Protein AF-A0A969F652-F1 (afdb_monomer_lite)

Structure (mmCIF, N/CA/C/O backbone):
data_AF-A0A969F652-F1
#
_entry.id   AF-A0A969F652-F1
#
loop_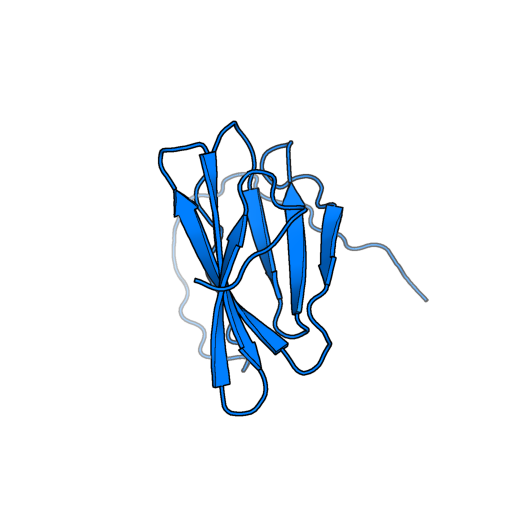
_atom_site.group_PDB
_atom_site.id
_atom_site.type_symbol
_atom_site.label_atom_id
_atom_site.label_alt_id
_atom_site.label_comp_id
_atom_site.label_asym_id
_atom_site.label_entity_id
_atom_site.label_seq_id
_atom_site.pdbx_PDB_ins_code
_atom_site.Cartn_x
_atom_site.Cartn_y
_atom_site.Cartn_z
_atom_site.occupancy
_atom_site.B_iso_or_equiv
_atom_site.auth_seq_id
_atom_site.auth_comp_id
_atom_site.auth_asym_id
_atom_site.auth_atom_id
_atom_site.pdbx_PDB_model_num
ATOM 1 N N . MET A 1 1 ? 13.190 -10.186 25.004 1.00 35.47 1 MET A N 1
ATOM 2 C CA . MET A 1 1 ? 12.644 -9.787 23.684 1.00 35.47 1 MET A CA 1
ATOM 3 C C . MET A 1 1 ? 11.310 -9.069 23.860 1.00 35.47 1 MET A C 1
ATOM 5 O O . MET A 1 1 ? 10.317 -9.719 24.176 1.00 35.47 1 MET A O 1
ATOM 9 N N . ASN A 1 2 ? 11.292 -7.740 23.708 1.00 35.19 2 ASN A N 1
ATOM 10 C CA . ASN A 1 2 ? 10.133 -6.891 24.003 1.00 35.19 2 ASN A CA 1
ATOM 11 C C . ASN A 1 2 ? 9.401 -6.453 22.729 1.00 35.19 2 ASN A C 1
ATOM 13 O O . ASN A 1 2 ? 9.969 -5.827 21.844 1.00 35.19 2 ASN A O 1
ATOM 17 N N . ARG A 1 3 ? 8.112 -6.784 22.688 1.00 43.75 3 ARG A N 1
ATOM 18 C CA . ARG A 1 3 ? 7.146 -6.604 21.594 1.00 43.75 3 ARG A CA 1
ATOM 19 C C . ARG A 1 3 ? 6.055 -5.631 22.046 1.00 43.75 3 ARG A C 1
ATOM 21 O O . ARG A 1 3 ? 4.885 -5.987 22.117 1.00 43.75 3 ARG A O 1
ATOM 28 N N . ARG A 1 4 ? 6.468 -4.441 22.498 1.00 38.62 4 ARG A N 1
ATOM 29 C CA . ARG A 1 4 ? 5.582 -3.459 23.145 1.00 38.62 4 ARG A CA 1
ATOM 30 C C . ARG A 1 4 ? 6.059 -2.018 22.969 1.00 38.62 4 ARG A C 1
ATOM 32 O O . ARG A 1 4 ? 6.415 -1.418 23.965 1.00 38.62 4 ARG A O 1
ATOM 39 N N . GLN A 1 5 ? 6.048 -1.471 21.752 1.00 38.69 5 GLN A N 1
ATOM 40 C CA . GLN A 1 5 ? 5.914 -0.020 21.507 1.00 38.69 5 GLN A CA 1
ATOM 41 C C . GLN A 1 5 ? 5.255 0.194 20.132 1.00 38.69 5 GLN A C 1
ATOM 43 O O . GLN A 1 5 ? 5.862 0.685 19.189 1.00 38.69 5 GLN A O 1
ATOM 48 N N . PHE A 1 6 ? 4.007 -0.264 20.004 1.00 36.03 6 PHE A N 1
ATOM 49 C CA . PHE A 1 6 ? 3.141 0.059 18.872 1.00 36.03 6 PHE A CA 1
ATOM 50 C C . PHE A 1 6 ? 2.456 1.398 19.193 1.00 36.03 6 PHE A C 1
ATOM 52 O O . PHE A 1 6 ? 1.571 1.446 20.038 1.00 36.03 6 PHE A O 1
ATOM 59 N N . LEU A 1 7 ? 2.966 2.476 18.594 1.00 34.38 7 LEU A N 1
ATOM 60 C CA . LEU A 1 7 ? 2.286 3.739 18.269 1.00 34.38 7 LEU A CA 1
ATOM 61 C C . LEU A 1 7 ? 1.178 4.211 19.239 1.00 34.38 7 LEU A C 1
ATOM 63 O O . LEU A 1 7 ? -0.010 4.140 18.931 1.00 34.38 7 LEU A O 1
ATOM 67 N N . THR A 1 8 ? 1.579 4.808 20.363 1.00 34.78 8 THR A N 1
ATOM 68 C CA . THR A 1 8 ? 0.752 5.800 21.068 1.00 34.78 8 THR A CA 1
ATOM 69 C C . THR A 1 8 ? 1.271 7.188 20.713 1.00 34.78 8 THR A C 1
ATOM 71 O O . THR A 1 8 ? 2.454 7.445 20.917 1.00 34.78 8 THR A O 1
ATOM 74 N N . ALA A 1 9 ? 0.373 8.052 20.233 1.00 27.03 9 ALA A N 1
ATOM 75 C CA . ALA A 1 9 ? 0.329 9.512 20.405 1.00 27.03 9 ALA A CA 1
ATOM 76 C C . ALA A 1 9 ? 0.006 10.245 19.096 1.00 27.03 9 ALA A C 1
ATOM 78 O O . ALA A 1 9 ? 0.857 10.455 18.238 1.00 27.03 9 ALA A O 1
ATOM 79 N N . ALA A 1 10 ? -1.226 10.736 19.016 1.00 32.97 10 ALA A N 1
ATOM 80 C CA . ALA A 1 10 ? -1.505 12.020 18.391 1.00 32.97 10 ALA A CA 1
ATOM 81 C C . ALA A 1 10 ? -2.535 12.754 19.262 1.00 32.97 10 ALA A C 1
ATOM 83 O O . ALA A 1 10 ? -3.678 12.966 18.872 1.00 32.97 10 ALA A O 1
ATOM 84 N N . THR A 1 11 ? -2.138 13.095 20.489 1.00 33.31 11 THR A N 1
ATOM 85 C CA . THR A 1 11 ? -2.714 14.248 21.187 1.00 33.31 11 THR A CA 1
ATOM 86 C C . THR A 1 11 ? -1.998 15.491 20.681 1.00 33.31 11 THR A C 1
ATOM 88 O O . THR A 1 11 ? -0.768 15.542 20.667 1.00 33.31 11 THR A O 1
ATOM 91 N N . ALA A 1 12 ? -2.786 16.459 20.224 1.00 41.62 12 ALA A N 1
ATOM 92 C CA . ALA A 1 12 ? -2.342 17.750 19.726 1.00 41.62 12 ALA A CA 1
ATOM 93 C C . ALA A 1 12 ? -1.371 18.444 20.693 1.00 41.62 12 ALA A C 1
ATOM 95 O O . ALA A 1 12 ? -1.667 18.544 21.882 1.00 41.62 12 ALA A O 1
ATOM 96 N N . VAL A 1 13 ? -0.262 18.980 20.175 1.00 36.16 13 VAL A N 1
ATOM 97 C CA . VAL A 1 13 ? 0.500 20.041 20.847 1.00 36.16 13 VAL A CA 1
ATOM 98 C C . VAL A 1 13 ? 0.945 21.071 19.810 1.00 36.16 13 VAL A C 1
ATOM 100 O O . VAL A 1 13 ? 1.422 20.749 18.724 1.00 36.16 13 VAL A O 1
ATOM 103 N N . THR A 1 14 ? 0.698 22.316 20.185 1.00 38.34 14 THR A N 1
ATOM 104 C CA . THR A 1 14 ? 0.936 23.601 19.534 1.00 38.34 14 THR A CA 1
ATOM 105 C C . THR A 1 14 ? 2.394 23.806 19.097 1.00 38.34 14 THR A C 1
ATOM 107 O O . THR A 1 14 ? 3.323 23.279 19.701 1.00 38.34 14 THR A O 1
ATOM 110 N N . ALA A 1 15 ? 2.588 24.599 18.042 1.00 40.09 15 ALA A N 1
ATOM 111 C CA . ALA A 1 15 ? 3.888 24.951 17.470 1.00 40.09 15 ALA A CA 1
ATOM 112 C C . ALA A 1 15 ? 4.846 25.645 18.466 1.00 40.09 15 ALA A C 1
ATOM 114 O O . ALA A 1 15 ? 4.388 26.435 19.285 1.00 40.09 15 ALA A O 1
ATOM 115 N N . VAL A 1 16 ? 6.162 25.404 18.327 1.00 37.66 16 VAL A N 1
ATOM 116 C CA . VAL A 1 16 ? 7.260 26.395 18.155 1.00 37.66 16 VAL A CA 1
ATOM 117 C C . VAL A 1 16 ? 8.632 25.697 18.287 1.00 37.66 16 VAL A C 1
ATOM 119 O O . VAL A 1 16 ? 8.907 25.045 19.284 1.00 37.66 16 VAL A O 1
ATOM 122 N N . GLY A 1 17 ? 9.493 25.901 17.278 1.00 35.34 17 GLY A N 1
ATOM 123 C CA . GLY A 1 17 ? 10.961 25.982 17.380 1.00 35.34 17 GLY A CA 1
ATOM 124 C C . GLY A 1 17 ? 11.771 24.745 17.797 1.00 35.34 17 GLY A C 1
ATOM 125 O O . GLY A 1 17 ? 11.820 24.407 18.968 1.00 35.34 17 GLY A O 1
ATOM 126 N N . MET A 1 18 ? 12.540 24.176 16.857 1.00 35.81 18 MET A N 1
ATOM 127 C CA . MET A 1 18 ? 14.000 23.963 16.974 1.00 35.81 18 MET A CA 1
ATOM 128 C C . MET A 1 18 ? 14.529 23.220 15.739 1.00 35.81 18 MET A C 1
ATOM 130 O O . MET A 1 18 ? 14.123 22.101 15.433 1.00 35.81 18 MET A O 1
ATOM 134 N N . MET A 1 19 ? 15.474 23.845 15.039 1.00 42.94 19 MET A N 1
ATOM 135 C CA . MET A 1 19 ? 16.246 23.214 13.974 1.00 42.94 19 MET A CA 1
ATOM 136 C C . MET A 1 19 ? 17.243 22.223 14.590 1.00 42.94 19 MET A C 1
ATOM 138 O O . MET A 1 19 ? 18.087 22.610 15.395 1.00 42.94 19 MET A O 1
ATOM 142 N N . ARG A 1 20 ? 17.163 20.946 14.202 1.00 32.19 20 ARG A N 1
ATOM 143 C CA . ARG A 1 20 ? 18.208 19.939 14.432 1.00 32.19 20 ARG A CA 1
ATOM 144 C C . ARG A 1 20 ? 18.487 19.199 13.126 1.00 32.19 20 ARG A C 1
ATOM 146 O O . ARG A 1 20 ? 17.621 18.513 12.595 1.00 32.19 20 ARG A O 1
ATOM 153 N N . LEU A 1 21 ? 19.708 19.370 12.620 1.00 45.97 21 LEU A N 1
ATOM 154 C CA . LEU A 1 21 ? 20.281 18.597 11.522 1.00 45.97 21 LEU A CA 1
ATOM 155 C C . LEU A 1 21 ? 20.612 17.189 12.025 1.00 45.97 21 LEU A C 1
ATOM 157 O O . LEU A 1 21 ? 21.600 16.986 12.723 1.00 45.97 21 LEU A O 1
ATOM 161 N N . ALA A 1 22 ? 19.777 16.225 11.662 1.00 36.00 22 ALA A N 1
ATOM 162 C CA . ALA A 1 22 ? 20.143 14.821 11.562 1.00 36.00 22 ALA A CA 1
ATOM 163 C C . ALA A 1 22 ? 19.177 14.207 10.552 1.00 36.00 22 ALA A C 1
ATOM 165 O O . ALA A 1 22 ? 17.990 14.069 10.829 1.00 36.00 22 ALA A O 1
ATOM 166 N N . THR A 1 23 ? 19.657 13.906 9.353 1.00 42.97 23 THR A N 1
ATOM 167 C CA . THR A 1 23 ? 18.936 13.091 8.379 1.00 42.97 23 THR A CA 1
ATOM 168 C C . THR A 1 23 ? 19.211 11.625 8.705 1.00 42.97 23 THR A C 1
ATOM 170 O O . THR A 1 23 ? 20.247 11.101 8.291 1.00 42.97 23 THR A O 1
ATOM 173 N N . PRO A 1 24 ? 18.329 10.899 9.418 1.00 40.56 24 PRO A N 1
ATOM 174 C CA . PRO A 1 24 ? 18.300 9.469 9.219 1.00 40.56 24 PRO A CA 1
ATOM 175 C C . PRO A 1 24 ? 17.797 9.241 7.792 1.00 40.56 24 PRO A C 1
ATOM 177 O O . PRO A 1 24 ? 16.758 9.751 7.376 1.00 40.56 24 PRO A O 1
ATOM 180 N N . HIS A 1 25 ? 18.595 8.491 7.051 1.00 38.72 25 HIS A N 1
ATOM 181 C CA . HIS A 1 25 ? 18.368 7.858 5.758 1.00 38.72 25 HIS A CA 1
ATOM 182 C C . HIS A 1 25 ? 17.156 6.904 5.797 1.00 38.72 25 HIS A C 1
ATOM 184 O O . HIS A 1 25 ? 17.238 5.731 5.470 1.00 38.72 25 HIS A O 1
ATOM 190 N N . LEU A 1 26 ? 16.002 7.394 6.221 1.00 36.94 26 LEU A N 1
ATOM 191 C CA . LEU A 1 26 ? 14.726 6.737 6.046 1.00 36.94 26 LEU A CA 1
ATOM 192 C C . LEU A 1 26 ? 13.923 7.706 5.207 1.00 36.94 26 LEU A C 1
ATOM 194 O O . LEU A 1 26 ? 13.338 8.661 5.718 1.00 36.94 26 LEU A O 1
ATOM 198 N N . VAL A 1 27 ? 13.912 7.468 3.898 1.00 39.84 27 VAL A N 1
ATOM 199 C CA . VAL A 1 27 ? 12.814 7.946 3.066 1.00 39.84 27 VAL A CA 1
ATOM 200 C C . VAL A 1 27 ? 11.582 7.231 3.605 1.00 39.84 27 VAL A C 1
ATOM 202 O O . VAL A 1 27 ? 11.211 6.148 3.163 1.00 39.84 27 VAL A O 1
ATOM 205 N N . ALA A 1 28 ? 10.990 7.815 4.646 1.00 44.03 28 ALA A N 1
ATOM 206 C CA . ALA A 1 28 ? 9.618 7.574 5.000 1.00 44.03 28 ALA A CA 1
ATOM 207 C C . ALA A 1 28 ? 8.856 7.750 3.692 1.00 44.03 28 ALA A C 1
ATOM 209 O O . ALA A 1 28 ? 8.891 8.836 3.105 1.00 44.03 28 ALA A O 1
ATOM 210 N N . ALA A 1 29 ? 8.229 6.682 3.203 1.00 44.88 29 ALA A N 1
ATOM 211 C CA . ALA A 1 29 ? 7.198 6.796 2.190 1.00 44.88 29 ALA A CA 1
ATOM 212 C C . ALA A 1 29 ? 6.085 7.643 2.823 1.00 44.88 29 ALA A C 1
ATOM 214 O O . ALA A 1 29 ? 5.175 7.154 3.489 1.00 44.88 29 ALA A O 1
ATOM 215 N N . LYS A 1 30 ? 6.266 8.961 2.744 1.00 40.97 30 LYS A N 1
ATOM 216 C CA . LYS A 1 30 ? 5.399 9.984 3.296 1.00 40.97 30 LYS A CA 1
ATOM 217 C C . LYS A 1 30 ? 4.208 10.051 2.360 1.00 40.97 30 LYS A C 1
ATOM 219 O O . LYS A 1 30 ? 4.184 10.831 1.418 1.00 40.97 30 LYS A O 1
ATOM 224 N N . GLY A 1 31 ? 3.252 9.171 2.606 1.00 45.00 31 GLY A N 1
ATOM 225 C CA . GLY A 1 31 ? 2.019 9.091 1.847 1.00 45.00 31 GLY A CA 1
ATOM 226 C C . GLY A 1 31 ? 0.992 8.291 2.623 1.00 45.00 31 GLY A C 1
ATOM 227 O O . GLY A 1 31 ? 0.785 7.118 2.347 1.00 45.00 31 GLY A O 1
ATOM 228 N N . ILE A 1 32 ? 0.349 8.919 3.609 1.00 52.38 32 ILE A N 1
ATOM 229 C CA . ILE A 1 32 ? -0.975 8.457 4.032 1.00 52.38 32 ILE A CA 1
ATOM 230 C C . ILE A 1 32 ? -1.892 8.725 2.833 1.00 52.38 32 ILE A C 1
ATOM 232 O O . ILE A 1 32 ? -2.040 9.875 2.419 1.00 52.38 32 ILE A O 1
ATOM 236 N N . THR A 1 33 ? -2.434 7.672 2.226 1.00 58.16 33 THR A N 1
ATOM 237 C CA . THR A 1 33 ? -3.353 7.804 1.086 1.00 58.16 33 THR A CA 1
ATOM 238 C C . THR A 1 33 ? -4.736 8.341 1.492 1.00 58.16 33 THR A C 1
ATOM 240 O O . THR A 1 33 ? -5.098 8.243 2.664 1.00 58.16 33 THR A O 1
ATOM 243 N N . PRO A 1 34 ? -5.525 8.897 0.546 1.00 51.75 34 PRO A N 1
ATOM 244 C CA . PRO A 1 34 ? -6.856 9.443 0.796 1.00 51.75 34 PRO A CA 1
ATOM 245 C C . PRO A 1 34 ? -7.810 8.440 1.446 1.00 51.75 34 PRO A C 1
ATOM 247 O O . PRO A 1 34 ? -7.773 7.244 1.159 1.00 51.75 34 PRO A O 1
ATOM 250 N N . VAL A 1 35 ? -8.715 8.966 2.272 1.00 53.06 35 VAL A N 1
ATOM 251 C CA . VAL A 1 35 ? -9.842 8.228 2.847 1.00 53.06 35 VAL A CA 1
ATOM 252 C C . VAL A 1 35 ? -10.874 7.974 1.750 1.00 53.06 35 VAL A C 1
ATOM 254 O O . VAL A 1 35 ? -11.485 8.922 1.261 1.00 53.06 35 VAL A O 1
ATOM 257 N N . ILE A 1 36 ? -11.137 6.714 1.400 1.00 55.62 36 ILE A N 1
ATOM 258 C CA . ILE A 1 36 ? -12.310 6.348 0.588 1.00 55.62 36 ILE A CA 1
ATOM 259 C C . ILE A 1 36 ? -13.158 5.346 1.359 1.00 55.62 36 ILE A C 1
ATOM 261 O O . ILE A 1 36 ? -12.655 4.342 1.855 1.00 55.62 36 ILE A O 1
ATOM 265 N N . ARG A 1 37 ? -14.458 5.643 1.498 1.00 66.31 37 ARG A N 1
ATOM 266 C CA . ARG A 1 37 ? -15.408 4.873 2.329 1.00 66.31 37 ARG A CA 1
ATOM 267 C C . ARG A 1 37 ? -14.928 4.663 3.779 1.00 66.31 37 ARG A C 1
ATOM 269 O O . ARG A 1 37 ? -15.229 3.642 4.385 1.00 66.31 37 ARG A O 1
ATOM 276 N N . GLY A 1 38 ? -14.156 5.605 4.326 1.00 74.88 38 GLY A N 1
ATOM 277 C CA . GLY A 1 38 ? -13.597 5.501 5.681 1.00 74.88 38 GLY A CA 1
ATOM 278 C C . GLY A 1 38 ? -12.350 4.617 5.798 1.00 74.88 38 GLY A C 1
ATOM 279 O O . GLY A 1 38 ? -11.864 4.416 6.907 1.00 74.88 38 GLY A O 1
ATOM 280 N N . LYS A 1 39 ? -11.818 4.109 4.680 1.00 84.31 39 LYS A N 1
ATOM 281 C CA . LYS A 1 39 ? -10.640 3.243 4.663 1.00 84.31 39 LYS A CA 1
ATOM 282 C C . LYS A 1 39 ? -9.375 4.001 4.290 1.00 84.31 39 LYS A C 1
ATOM 284 O O . LYS A 1 39 ? -9.406 4.868 3.417 1.00 84.31 39 LYS A O 1
ATOM 289 N N . LEU A 1 40 ? -8.270 3.629 4.925 1.00 85.62 40 LEU A N 1
ATOM 290 C CA . LEU A 1 40 ? -6.918 4.063 4.595 1.00 85.62 40 LEU A CA 1
ATOM 291 C C . LEU A 1 40 ? -6.115 2.881 4.066 1.00 85.62 40 LEU A C 1
ATOM 293 O O . LEU A 1 40 ? -6.275 1.756 4.532 1.00 85.62 40 LEU A O 1
ATOM 297 N N . TYR A 1 41 ? -5.200 3.167 3.149 1.00 87.44 41 TYR A N 1
ATOM 298 C CA . TYR A 1 41 ? -4.246 2.193 2.634 1.00 87.44 41 TYR A CA 1
ATOM 299 C C . TYR A 1 41 ? -2.823 2.671 2.895 1.00 87.44 41 TYR A C 1
ATOM 301 O O . TYR A 1 41 ? -2.566 3.877 2.883 1.00 87.44 41 TYR A O 1
ATOM 309 N N . GLN A 1 42 ? -1.905 1.737 3.125 1.00 88.06 42 GLN A N 1
ATOM 310 C CA . GLN A 1 42 ? -0.485 2.033 3.265 1.00 88.06 42 GLN A CA 1
ATOM 311 C C . GLN A 1 42 ? 0.348 0.916 2.647 1.00 88.06 42 GLN A C 1
ATOM 313 O O . GLN A 1 42 ? 0.212 -0.253 3.007 1.00 88.06 42 GLN A O 1
ATOM 318 N N . GLY A 1 43 ? 1.210 1.293 1.707 1.00 90.62 43 GLY A N 1
ATOM 319 C CA . GLY A 1 43 ? 2.158 0.388 1.077 1.00 90.62 43 GLY A CA 1
ATOM 320 C C . GLY A 1 43 ? 3.539 0.439 1.723 1.00 90.62 43 GLY A C 1
ATOM 321 O O . GLY A 1 43 ? 3.923 1.447 2.317 1.00 90.62 43 GLY A O 1
ATOM 322 N N . THR A 1 44 ? 4.293 -0.649 1.599 1.00 89.56 44 THR A N 1
ATOM 323 C CA . THR A 1 44 ? 5.658 -0.760 2.125 1.00 89.56 44 THR A CA 1
ATOM 324 C C . THR A 1 44 ? 6.689 -1.030 1.027 1.00 89.56 44 THR A C 1
ATOM 326 O O . THR A 1 44 ? 6.362 -1.424 -0.094 1.00 89.56 44 THR A O 1
ATOM 329 N N . GLN A 1 45 ? 7.969 -0.862 1.373 1.00 89.06 45 GLN A N 1
ATOM 330 C CA . GLN A 1 45 ? 9.101 -1.146 0.480 1.00 89.06 45 GLN A CA 1
ATOM 331 C C . GLN A 1 45 ? 9.322 -2.638 0.203 1.00 89.06 45 GLN A C 1
ATOM 333 O O . GLN A 1 45 ? 9.974 -2.972 -0.774 1.00 89.06 45 GLN A O 1
ATOM 338 N N . ASN A 1 46 ? 8.780 -3.522 1.041 1.00 89.00 46 ASN A N 1
ATOM 339 C CA . ASN A 1 46 ? 8.817 -4.975 0.863 1.00 89.00 46 ASN A CA 1
ATOM 340 C C . ASN A 1 46 ? 7.499 -5.527 0.289 1.00 89.00 46 ASN A C 1
ATOM 342 O O . ASN A 1 46 ? 7.160 -6.684 0.527 1.00 89.00 46 ASN A O 1
ATOM 346 N N . GLY A 1 47 ? 6.720 -4.682 -0.390 1.00 90.12 47 GLY A N 1
ATOM 347 C CA . GLY A 1 47 ? 5.602 -5.123 -1.223 1.00 90.12 47 GLY A CA 1
ATOM 348 C C . GLY A 1 47 ? 4.365 -5.524 -0.436 1.00 90.12 47 GLY A C 1
ATOM 349 O O . GLY A 1 47 ? 3.533 -6.276 -0.939 1.00 90.12 47 GLY A O 1
ATOM 350 N N . VAL A 1 48 ? 4.230 -5.066 0.808 1.00 92.06 48 VAL A N 1
ATOM 351 C CA . VAL A 1 48 ? 3.064 -5.344 1.645 1.00 92.06 48 VAL A CA 1
ATOM 352 C C . VAL A 1 48 ? 2.099 -4.170 1.572 1.00 92.06 48 VAL A C 1
ATOM 354 O O . VAL A 1 48 ? 2.490 -3.021 1.775 1.00 92.06 48 VAL A O 1
ATOM 357 N N . LEU A 1 49 ? 0.826 -4.466 1.317 1.00 91.38 49 LEU A N 1
ATOM 358 C CA . LEU A 1 49 ? -0.250 -3.486 1.412 1.00 91.38 49 LEU A CA 1
ATOM 359 C C . LEU A 1 49 ? -1.058 -3.726 2.685 1.00 91.38 49 LEU A C 1
ATOM 361 O O . LEU A 1 49 ? -1.544 -4.837 2.930 1.00 91.38 49 LEU A O 1
ATOM 365 N N . TYR A 1 50 ? -1.226 -2.662 3.460 1.00 90.75 50 TYR A N 1
ATOM 366 C CA . TYR A 1 50 ? -2.065 -2.626 4.646 1.00 90.75 50 TYR A CA 1
ATOM 367 C C . TYR A 1 50 ? -3.318 -1.783 4.407 1.00 90.75 50 TYR A C 1
ATOM 369 O O . TYR A 1 50 ? -3.267 -0.767 3.715 1.00 90.75 50 TYR A O 1
ATOM 377 N N . GLU A 1 51 ? -4.424 -2.195 5.021 1.00 88.50 51 GLU A N 1
ATOM 378 C CA . GLU A 1 51 ? -5.684 -1.456 5.101 1.00 88.50 51 GLU A CA 1
ATOM 379 C C . GLU A 1 51 ? -5.989 -1.118 6.563 1.00 88.50 51 GLU A C 1
ATOM 381 O O . GLU A 1 51 ? -5.769 -1.933 7.461 1.00 88.50 51 GLU A O 1
ATOM 386 N N . SER A 1 52 ? -6.540 0.067 6.793 1.00 87.50 52 SER A N 1
ATOM 387 C CA . SER A 1 52 ? -7.181 0.438 8.047 1.00 87.50 52 SER A CA 1
ATOM 388 C C . SER A 1 52 ? -8.616 0.880 7.787 1.00 87.50 52 SER A C 1
ATOM 390 O O . SER A 1 52 ? -8.873 1.648 6.863 1.00 87.50 52 SER A O 1
ATOM 392 N N . VAL A 1 53 ? -9.545 0.419 8.623 1.00 88.88 53 VAL A N 1
ATOM 393 C CA . VAL A 1 53 ? -10.977 0.774 8.569 1.00 88.88 53 VAL A CA 1
ATOM 394 C C . VAL A 1 53 ? -11.406 1.684 9.725 1.00 88.88 53 VAL A C 1
ATOM 396 O O . VAL A 1 53 ? -12.573 2.047 9.831 1.00 88.88 53 VAL A O 1
ATOM 399 N N . ASP A 1 54 ? -10.474 2.040 10.610 1.00 85.31 54 ASP A N 1
ATOM 400 C CA . ASP A 1 54 ? -10.726 2.778 11.852 1.00 85.31 54 ASP A CA 1
ATOM 401 C C . ASP A 1 54 ? -9.926 4.090 11.937 1.00 85.31 54 ASP A C 1
ATOM 403 O O . ASP A 1 54 ? -9.661 4.613 13.025 1.00 85.31 54 ASP A O 1
ATOM 407 N N . GLY A 1 55 ? -9.553 4.635 10.774 1.00 83.56 55 GLY A N 1
ATOM 408 C CA . GLY A 1 55 ? -8.803 5.885 10.664 1.00 83.56 55 GLY A CA 1
ATOM 409 C C . GLY A 1 55 ? -7.320 5.754 11.018 1.00 83.56 55 GLY A C 1
ATOM 410 O O . GLY A 1 55 ? -6.704 6.734 11.424 1.00 83.56 55 GLY A O 1
ATOM 411 N N . GLY A 1 56 ? -6.742 4.561 10.875 1.00 85.81 56 GLY A N 1
ATOM 412 C CA . GLY A 1 56 ? -5.317 4.300 11.080 1.00 85.81 56 GLY A CA 1
ATOM 413 C C . GLY A 1 56 ? -4.957 3.835 12.489 1.00 85.81 56 GLY A C 1
ATOM 414 O O . GLY A 1 56 ? -3.768 3.774 12.806 1.00 85.81 56 GLY A O 1
ATOM 415 N N . LYS A 1 57 ? -5.944 3.508 13.336 1.00 85.00 57 LYS A N 1
ATOM 416 C CA . LYS A 1 57 ? -5.699 2.996 14.696 1.00 85.00 57 LYS A CA 1
ATOM 417 C C . LYS A 1 57 ? -5.232 1.545 14.653 1.00 85.00 57 LYS A C 1
ATOM 419 O O . LYS A 1 57 ? -4.321 1.171 15.387 1.00 85.00 57 LYS A O 1
ATOM 424 N N . THR A 1 58 ? -5.824 0.743 13.774 1.00 85.31 58 THR A N 1
ATOM 425 C CA . THR A 1 58 ? -5.399 -0.627 13.486 1.00 85.31 58 THR A CA 1
ATOM 426 C C . THR A 1 58 ? -5.188 -0.821 11.992 1.00 85.31 58 THR A C 1
ATOM 428 O O . THR A 1 58 ? -5.837 -0.182 11.163 1.00 85.31 58 THR A O 1
ATOM 431 N N . TRP A 1 59 ? -4.247 -1.701 11.651 1.00 90.44 59 TRP A N 1
ATOM 432 C CA . TRP A 1 59 ? -3.845 -1.988 10.278 1.00 90.44 59 TRP A CA 1
ATOM 433 C C . TRP A 1 59 ? -3.830 -3.493 10.047 1.00 90.44 59 TRP A C 1
ATOM 435 O O . TRP A 1 59 ? -3.262 -4.247 10.839 1.00 90.44 59 TRP A O 1
ATOM 445 N N . GLN A 1 60 ? -4.433 -3.928 8.947 1.00 89.19 60 GLN A N 1
ATOM 446 C CA . GLN A 1 60 ? -4.485 -5.324 8.532 1.00 89.19 60 GLN A CA 1
ATOM 447 C C . GLN A 1 60 ? -3.758 -5.495 7.206 1.00 89.19 60 GLN A C 1
ATOM 449 O O . GLN A 1 60 ? -3.942 -4.708 6.281 1.00 89.19 60 GLN A O 1
ATOM 454 N N . LYS A 1 61 ? -2.926 -6.533 7.105 1.00 92.44 61 LYS A N 1
ATOM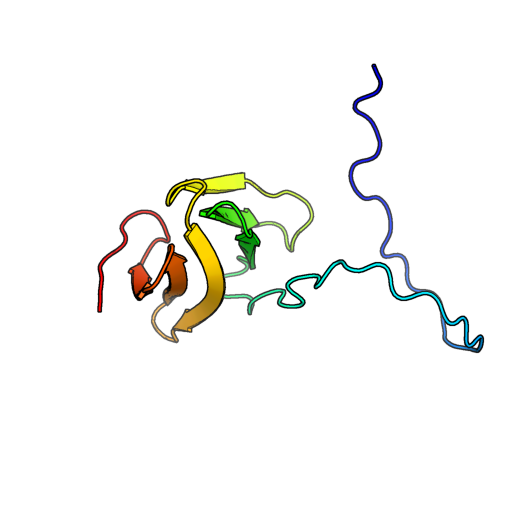 455 C CA . LYS A 1 61 ? -2.286 -6.909 5.842 1.00 92.44 61 LYS A CA 1
ATOM 456 C C . LYS A 1 61 ? -3.352 -7.475 4.905 1.00 92.44 61 LYS A C 1
ATOM 458 O O . LYS A 1 61 ? -3.995 -8.459 5.257 1.00 92.44 61 LYS A O 1
ATOM 463 N N . ILE A 1 62 ? -3.494 -6.886 3.721 1.00 90.94 62 ILE A N 1
ATOM 464 C CA . ILE A 1 62 ? -4.508 -7.294 2.735 1.00 90.94 62 ILE A CA 1
ATOM 465 C C . ILE A 1 62 ? -3.912 -7.824 1.430 1.00 90.94 62 ILE A C 1
ATOM 467 O O . ILE A 1 62 ? -4.568 -8.601 0.743 1.00 90.94 62 ILE A O 1
ATOM 471 N N . ALA A 1 63 ? -2.665 -7.467 1.105 1.00 90.75 63 ALA A N 1
ATOM 472 C CA . ALA A 1 63 ? -1.959 -8.010 -0.053 1.00 90.75 63 ALA A CA 1
ATOM 473 C C . ALA A 1 63 ? -0.444 -8.093 0.179 1.00 90.75 63 ALA A C 1
ATOM 475 O O . ALA A 1 63 ? 0.125 -7.399 1.030 1.00 90.75 63 ALA A O 1
ATOM 476 N N . TYR A 1 64 ? 0.205 -8.969 -0.587 1.00 93.00 64 TYR A N 1
ATOM 477 C CA . TYR A 1 64 ? 1.655 -9.109 -0.639 1.00 93.00 64 TYR A CA 1
ATOM 478 C C . TYR A 1 64 ? 2.095 -9.377 -2.074 1.00 93.00 64 TYR A C 1
ATOM 480 O O . TYR A 1 64 ? 1.678 -10.364 -2.671 1.00 93.00 64 TYR A O 1
ATOM 488 N N . PHE A 1 65 ? 2.941 -8.497 -2.595 1.00 88.94 65 PHE A N 1
ATOM 489 C CA . PHE A 1 65 ? 3.412 -8.513 -3.979 1.00 88.94 65 PHE A CA 1
ATOM 490 C C . PHE A 1 65 ? 4.854 -9.015 -4.116 1.00 88.94 65 PHE A C 1
ATOM 492 O O . PHE A 1 65 ? 5.404 -9.005 -5.211 1.00 88.94 65 PHE A O 1
ATOM 499 N N . GLY A 1 66 ? 5.459 -9.475 -3.018 1.00 89.38 66 GLY A N 1
ATOM 500 C CA . GLY A 1 66 ? 6.831 -9.969 -2.992 1.00 89.38 66 GLY A CA 1
ATOM 501 C C . GLY A 1 66 ? 7.819 -8.960 -2.414 1.00 89.38 66 GLY A C 1
ATOM 502 O O . GLY A 1 66 ? 7.657 -7.748 -2.514 1.00 89.38 66 GLY A O 1
ATOM 503 N N . GLU A 1 67 ? 8.874 -9.486 -1.805 1.00 87.56 67 GLU A N 1
ATOM 504 C CA . GLU A 1 67 ? 9.913 -8.720 -1.109 1.00 87.56 67 GLU A CA 1
ATOM 505 C C . GLU A 1 67 ? 10.861 -7.950 -2.043 1.00 87.56 67 GLU A C 1
ATOM 507 O O . GLU A 1 67 ? 11.526 -7.015 -1.605 1.00 87.56 67 GLU A O 1
ATOM 512 N N . HIS A 1 68 ? 10.853 -8.269 -3.340 1.00 89.75 68 HIS A N 1
ATOM 513 C CA . HIS A 1 68 ? 11.572 -7.528 -4.385 1.00 89.75 68 HIS A CA 1
ATOM 514 C C . HIS A 1 68 ? 10.768 -6.371 -4.995 1.00 89.75 68 HIS A C 1
ATOM 516 O O . HIS A 1 68 ? 11.234 -5.727 -5.938 1.00 89.75 68 HIS A O 1
ATOM 522 N N . CYS A 1 69 ? 9.564 -6.126 -4.483 1.00 89.44 69 CYS A N 1
ATOM 523 C CA . CYS A 1 69 ? 8.662 -5.093 -4.961 1.00 89.44 69 CYS A CA 1
ATOM 524 C C . CYS A 1 69 ? 8.408 -4.064 -3.864 1.00 89.44 69 CYS A C 1
ATOM 526 O O . CYS A 1 69 ? 8.137 -4.422 -2.726 1.00 89.44 69 CYS A O 1
ATOM 528 N N . ALA A 1 70 ? 8.416 -2.785 -4.216 1.00 90.25 70 ALA A N 1
ATOM 529 C CA . ALA A 1 70 ? 8.035 -1.685 -3.347 1.00 90.25 70 ALA A CA 1
ATOM 530 C C . ALA A 1 70 ? 6.723 -1.071 -3.831 1.00 90.25 70 ALA A C 1
ATOM 532 O O . ALA A 1 70 ? 6.570 -0.758 -5.011 1.00 90.25 70 ALA A O 1
ATOM 533 N N . ILE A 1 71 ? 5.785 -0.840 -2.915 1.00 90.62 71 ILE A N 1
ATOM 534 C CA . ILE A 1 71 ? 4.606 -0.027 -3.211 1.00 90.62 71 ILE A CA 1
ATOM 535 C C . ILE A 1 71 ? 5.029 1.435 -3.084 1.00 90.62 71 ILE A C 1
ATOM 537 O O . ILE A 1 71 ? 5.216 1.942 -1.979 1.00 90.62 71 ILE A O 1
ATOM 541 N N . VAL A 1 72 ? 5.219 2.098 -4.222 1.00 91.00 72 VAL A N 1
ATOM 542 C CA . VAL A 1 72 ? 5.759 3.468 -4.281 1.00 91.00 72 VAL A CA 1
ATOM 543 C C . VAL A 1 72 ? 4.670 4.527 -4.346 1.00 91.00 72 VAL A C 1
ATOM 545 O O . VAL A 1 72 ? 4.894 5.678 -3.976 1.00 91.00 72 VAL A O 1
ATOM 548 N N . LYS A 1 73 ? 3.478 4.140 -4.798 1.00 86.75 73 LYS A N 1
ATOM 549 C CA . LYS A 1 73 ? 2.317 5.017 -4.853 1.00 86.75 73 LYS A CA 1
ATOM 550 C C . LYS A 1 73 ? 1.068 4.220 -4.556 1.00 86.75 73 LYS A C 1
ATOM 552 O O . LYS A 1 73 ? 0.900 3.099 -5.022 1.00 86.75 73 LYS A O 1
A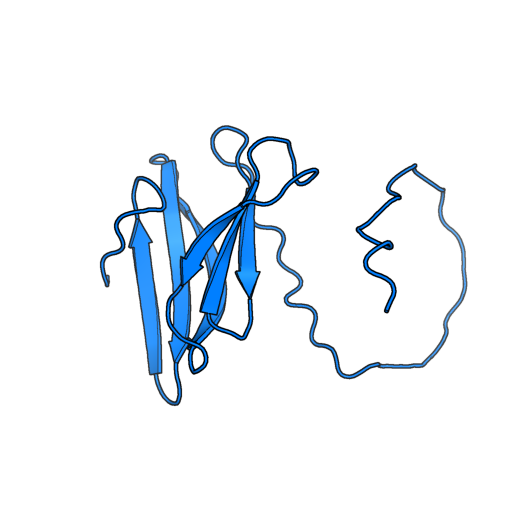TOM 557 N N . THR A 1 74 ? 0.178 4.845 -3.815 1.00 87.00 74 THR A N 1
ATOM 558 C CA . THR A 1 74 ? -1.184 4.391 -3.604 1.00 87.00 74 THR A CA 1
ATOM 559 C C . THR A 1 74 ? -2.094 5.551 -4.009 1.00 87.00 74 THR A C 1
ATOM 561 O O . THR A 1 74 ? -1.778 6.724 -3.798 1.00 87.00 74 THR A O 1
ATOM 564 N N . ALA A 1 75 ? -3.202 5.249 -4.668 1.00 84.56 75 ALA A N 1
ATOM 565 C CA . ALA A 1 75 ? -4.194 6.217 -5.102 1.00 84.56 75 ALA A CA 1
ATOM 566 C C . ALA A 1 75 ? -5.567 5.561 -5.083 1.00 84.56 75 ALA A C 1
ATOM 568 O O . ALA A 1 75 ? -5.701 4.343 -5.128 1.00 84.56 75 ALA A O 1
ATOM 569 N N . THR A 1 76 ? -6.601 6.375 -5.002 1.00 81.31 76 THR A N 1
ATOM 570 C CA . THR A 1 76 ? -7.968 5.893 -4.872 1.00 81.31 76 THR A CA 1
ATOM 571 C C . THR A 1 76 ? -8.833 6.563 -5.932 1.00 81.31 76 THR A C 1
ATOM 573 O O . THR A 1 76 ? -8.739 7.776 -6.123 1.00 81.31 76 THR A O 1
ATOM 576 N N . ASN A 1 77 ? -9.668 5.784 -6.613 1.00 78.44 77 ASN A N 1
ATOM 577 C CA . ASN A 1 77 ? -10.526 6.236 -7.704 1.00 78.44 77 ASN A CA 1
ATOM 578 C C . ASN A 1 77 ? -11.908 6.650 -7.184 1.00 78.44 77 ASN A C 1
ATOM 580 O O . ASN A 1 77 ? -12.381 6.144 -6.164 1.00 78.44 77 ASN A O 1
ATOM 584 N N . ARG A 1 78 ? -12.592 7.543 -7.914 1.00 76.19 78 ARG A N 1
ATOM 585 C CA . ARG A 1 78 ? -13.954 7.996 -7.561 1.00 76.19 78 ARG A CA 1
ATOM 586 C C . ARG A 1 78 ? -14.970 6.855 -7.475 1.00 76.19 78 ARG A C 1
ATOM 588 O O . ARG A 1 78 ? -15.896 6.940 -6.676 1.00 76.19 78 ARG A O 1
ATOM 595 N N . ASP A 1 79 ? -14.743 5.775 -8.212 1.00 79.00 79 ASP A N 1
ATOM 596 C CA . ASP A 1 79 ? -15.634 4.610 -8.253 1.00 79.0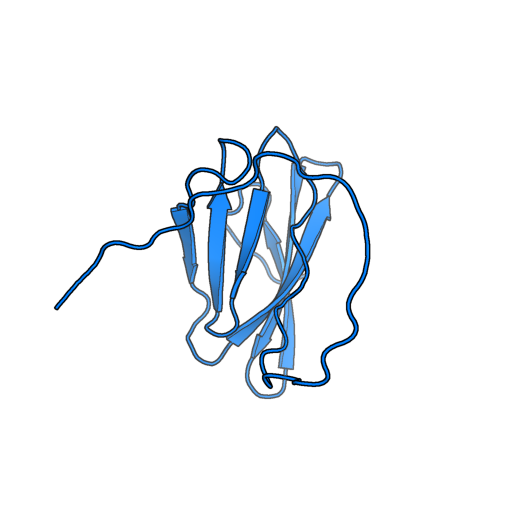0 79 ASP A CA 1
ATOM 597 C C . ASP A 1 79 ? -15.484 3.691 -7.024 1.00 79.00 79 ASP A C 1
ATOM 599 O O . ASP A 1 79 ? -16.185 2.690 -6.887 1.00 79.00 79 ASP A O 1
ATOM 603 N N . GLY A 1 80 ? -14.579 4.031 -6.099 1.00 76.00 80 GLY A N 1
ATOM 604 C CA . GLY A 1 80 ? -14.284 3.241 -4.904 1.00 76.00 80 GLY A CA 1
ATOM 605 C C . GLY A 1 80 ? -13.130 2.252 -5.072 1.00 76.00 80 GLY A C 1
ATOM 606 O O . GLY A 1 80 ? -12.774 1.591 -4.099 1.00 76.00 80 GLY A O 1
ATOM 607 N N . GLY A 1 81 ? -12.536 2.178 -6.266 1.00 85.81 81 GLY A N 1
ATOM 608 C CA . GLY A 1 81 ? -11.343 1.381 -6.530 1.00 85.81 81 GLY A CA 1
ATOM 609 C C . GLY A 1 81 ? -10.062 1.989 -5.952 1.00 85.81 81 GLY A C 1
ATOM 610 O O . GLY A 1 81 ? -9.988 3.177 -5.633 1.00 85.81 81 GLY A O 1
ATOM 611 N N . VAL A 1 82 ? -9.029 1.163 -5.844 1.00 88.06 82 VAL A N 1
ATOM 612 C CA . VAL A 1 82 ? -7.678 1.521 -5.420 1.00 88.06 82 VAL A CA 1
ATOM 613 C C . VAL A 1 82 ? -6.699 1.191 -6.543 1.00 88.06 82 VAL A C 1
ATOM 615 O O . VAL A 1 82 ? -6.770 0.130 -7.161 1.00 88.06 82 VAL A O 1
ATOM 618 N N . THR A 1 83 ? -5.778 2.109 -6.800 1.00 90.69 83 THR A N 1
ATOM 619 C CA . THR A 1 83 ? -4.641 1.911 -7.694 1.00 90.69 83 THR A CA 1
ATOM 620 C C . THR A 1 83 ? -3.367 1.948 -6.867 1.00 90.69 83 THR A C 1
ATOM 622 O O . THR A 1 83 ? -3.209 2.807 -5.997 1.00 90.69 83 THR A O 1
ATOM 625 N N . ILE A 1 84 ? -2.442 1.039 -7.140 1.00 90.50 84 ILE A N 1
ATOM 626 C CA . ILE A 1 84 ? -1.098 1.066 -6.572 1.00 90.50 84 ILE A CA 1
ATOM 627 C C . ILE A 1 84 ? -0.070 1.014 -7.691 1.00 90.50 84 ILE A C 1
ATOM 629 O O . ILE A 1 84 ? -0.281 0.332 -8.688 1.00 90.50 84 ILE A O 1
ATOM 633 N N . SER A 1 85 ? 1.052 1.691 -7.494 1.00 92.56 85 SER A N 1
ATOM 634 C CA . SER A 1 85 ? 2.233 1.5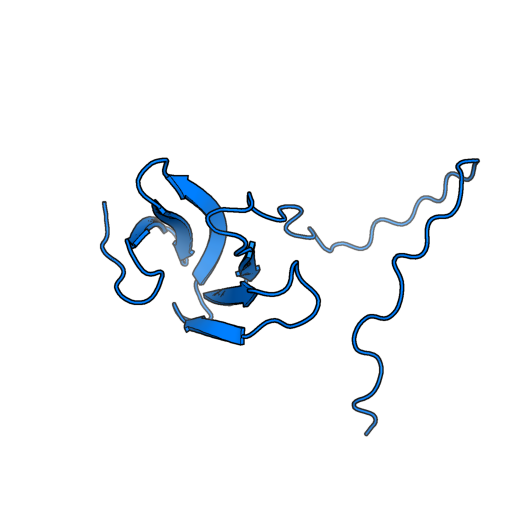33 -8.336 1.00 92.56 85 SER A CA 1
ATOM 635 C C . SER A 1 85 ? 3.244 0.677 -7.583 1.00 92.56 85 SER A C 1
ATOM 637 O O . SER A 1 85 ? 3.672 1.031 -6.478 1.00 92.56 85 SER A O 1
ATOM 639 N N . LEU A 1 86 ? 3.610 -0.453 -8.176 1.00 91.81 86 LEU A N 1
ATOM 640 C CA . LEU A 1 86 ? 4.601 -1.395 -7.676 1.00 91.81 86 LEU A CA 1
ATOM 641 C C . LEU A 1 86 ? 5.892 -1.245 -8.461 1.00 91.81 86 LEU A C 1
ATOM 643 O O . LEU A 1 86 ? 5.926 -1.575 -9.639 1.00 91.81 86 LEU A O 1
ATOM 647 N N . ALA A 1 87 ? 6.957 -0.802 -7.807 1.00 93.06 87 ALA A N 1
ATOM 648 C CA . ALA A 1 87 ? 8.301 -0.838 -8.363 1.00 93.06 87 ALA A CA 1
ATOM 649 C C . ALA A 1 87 ? 8.965 -2.168 -7.983 1.00 93.06 87 ALA A C 1
ATOM 651 O O . ALA A 1 87 ? 9.284 -2.385 -6.817 1.00 93.06 87 ALA A O 1
ATOM 652 N N . CYS A 1 88 ? 9.164 -3.057 -8.950 1.00 88.19 88 CYS A N 1
ATOM 653 C CA . CYS A 1 88 ? 9.797 -4.360 -8.779 1.00 88.19 88 CYS A CA 1
ATOM 654 C C . CYS A 1 88 ? 11.081 -4.430 -9.605 1.00 88.19 88 CYS A C 1
ATOM 656 O O . CYS A 1 88 ? 11.029 -4.405 -10.835 1.00 88.19 88 CYS A O 1
ATOM 658 N N . ILE A 1 89 ? 12.229 -4.589 -8.945 1.00 84.69 89 ILE A N 1
ATOM 659 C CA . ILE A 1 89 ? 13.549 -4.700 -9.592 1.00 84.69 89 ILE A CA 1
ATOM 660 C C . ILE A 1 89 ? 13.793 -3.542 -10.590 1.00 84.69 89 ILE A C 1
ATOM 662 O O . ILE A 1 89 ? 14.174 -2.456 -10.165 1.00 84.69 89 ILE A O 1
ATOM 666 N N . ALA A 1 90 ? 13.571 -3.757 -11.893 1.00 83.69 90 ALA A N 1
ATOM 667 C CA . ALA A 1 90 ? 13.805 -2.790 -12.970 1.00 83.69 90 ALA A CA 1
ATOM 668 C C . ALA A 1 90 ? 12.515 -2.220 -13.593 1.00 83.69 90 ALA A C 1
ATOM 670 O O . ALA A 1 90 ? 12.587 -1.390 -14.497 1.00 83.69 90 ALA A O 1
ATOM 671 N N . HIS A 1 91 ? 11.340 -2.663 -13.139 1.00 87.50 91 HIS A N 1
ATOM 672 C CA . HIS A 1 91 ? 10.056 -2.326 -13.750 1.00 87.50 91 HIS A CA 1
ATOM 673 C C . HIS A 1 91 ? 9.073 -1.773 -12.726 1.00 87.50 91 HIS A C 1
ATOM 675 O O . HIS A 1 91 ? 9.053 -2.201 -11.574 1.00 87.50 91 HIS A O 1
ATOM 681 N N . THR A 1 92 ? 8.220 -0.856 -13.172 1.00 90.44 92 THR A N 1
ATOM 682 C CA . THR A 1 92 ? 7.087 -0.374 -12.383 1.00 90.44 92 THR A CA 1
ATOM 683 C C . THR A 1 92 ? 5.794 -0.821 -13.044 1.00 90.44 92 THR A C 1
ATOM 685 O O . THR A 1 92 ? 5.628 -0.636 -14.247 1.00 90.44 92 THR A O 1
ATOM 688 N N . PHE A 1 93 ? 4.888 -1.393 -12.257 1.00 89.44 93 PHE A N 1
ATOM 689 C CA . PHE A 1 93 ? 3.570 -1.840 -12.691 1.00 89.44 93 PHE A CA 1
ATOM 690 C C . PHE A 1 93 ? 2.497 -1.064 -11.944 1.00 89.44 93 PHE A C 1
ATOM 692 O O . PHE A 1 93 ? 2.544 -0.978 -10.715 1.00 89.44 93 PHE A O 1
ATOM 699 N N . ASP A 1 94 ? 1.506 -0.556 -12.668 1.00 90.94 94 ASP A N 1
ATOM 700 C CA . ASP A 1 94 ? 0.299 -0.026 -12.053 1.00 90.94 94 ASP A CA 1
ATOM 701 C C . ASP A 1 94 ? -0.737 -1.143 -11.945 1.00 90.94 94 ASP A C 1
ATOM 703 O O . ASP A 1 94 ? -1.100 -1.793 -12.927 1.00 90.94 94 ASP A O 1
ATOM 707 N N . LEU A 1 95 ? -1.196 -1.389 -10.721 1.00 90.38 95 LEU A N 1
ATOM 708 C CA . LEU A 1 95 ? -2.256 -2.339 -10.438 1.00 90.38 95 LEU A CA 1
ATOM 709 C C . LEU A 1 95 ? -3.498 -1.600 -9.968 1.00 90.38 95 LEU A C 1
ATOM 711 O O . LEU A 1 95 ? -3.420 -0.703 -9.132 1.00 90.38 95 LEU A O 1
ATOM 715 N N . HIS A 1 96 ? -4.655 -2.042 -10.439 1.00 90.00 96 HIS A N 1
ATOM 716 C CA . HIS A 1 96 ? -5.952 -1.544 -10.016 1.00 90.00 96 HIS A CA 1
ATOM 717 C C . HIS A 1 96 ? -6.797 -2.656 -9.387 1.00 90.00 96 HIS A C 1
ATOM 719 O O . HIS A 1 96 ? -6.786 -3.806 -9.836 1.00 90.00 96 HIS A O 1
ATOM 725 N N . SER A 1 97 ? -7.563 -2.301 -8.359 1.00 88.88 97 SER A N 1
ATOM 726 C CA . SER A 1 97 ? -8.492 -3.184 -7.663 1.00 88.88 97 SER A CA 1
ATOM 727 C C . SER A 1 97 ? -9.776 -2.448 -7.284 1.00 88.88 97 SER A C 1
ATOM 729 O O . SER A 1 97 ? -9.733 -1.292 -6.884 1.00 88.88 97 SER A O 1
ATOM 731 N N . GLN A 1 98 ? -10.926 -3.120 -7.368 1.00 86.50 98 GLN A N 1
ATOM 732 C CA . GLN A 1 98 ? -12.214 -2.566 -6.913 1.00 86.50 98 GLN A CA 1
ATOM 733 C C . GLN A 1 98 ? -12.482 -2.825 -5.420 1.00 86.50 98 GLN A C 1
ATOM 735 O O . GLN A 1 98 ? -13.318 -2.163 -4.810 1.00 86.50 98 GLN A O 1
ATOM 740 N N . ASP A 1 99 ? -11.788 -3.798 -4.831 1.00 81.31 99 ASP A N 1
ATOM 741 C CA . ASP A 1 99 ? -12.038 -4.309 -3.479 1.00 81.31 99 ASP A CA 1
ATOM 742 C C . ASP A 1 99 ? -10.762 -4.449 -2.633 1.00 81.31 99 ASP A C 1
ATOM 744 O O . ASP A 1 99 ? -10.815 -4.961 -1.516 1.00 81.31 99 ASP A O 1
ATOM 748 N N . ALA A 1 100 ? -9.624 -4.006 -3.174 1.00 79.38 100 ALA A N 1
ATOM 749 C CA . ALA A 1 100 ? -8.280 -4.162 -2.625 1.00 79.38 100 ALA A CA 1
ATOM 750 C C . ALA A 1 100 ? -7.837 -5.627 -2.410 1.00 79.38 100 ALA A C 1
ATOM 752 O O . ALA A 1 100 ? -6.836 -5.883 -1.738 1.00 79.38 100 ALA A O 1
ATOM 753 N N . ARG A 1 101 ? -8.548 -6.597 -2.999 1.00 79.38 101 ARG A N 1
ATOM 754 C CA . ARG A 1 101 ? -8.270 -8.039 -2.877 1.00 79.38 101 ARG A CA 1
ATOM 755 C C . ARG A 1 101 ? -7.912 -8.656 -4.220 1.00 79.38 101 ARG A C 1
ATOM 757 O O . ARG A 1 101 ? -6.988 -9.460 -4.293 1.00 79.38 101 ARG A O 1
ATOM 764 N N . LEU A 1 102 ? -8.610 -8.258 -5.281 1.00 85.00 102 LEU A N 1
ATOM 765 C CA . LEU A 1 102 ? -8.330 -8.692 -6.646 1.00 85.00 102 LEU A CA 1
ATOM 766 C C . LEU A 1 102 ? -7.638 -7.575 -7.416 1.00 85.00 102 LEU A C 1
ATOM 768 O O . LEU A 1 102 ? -8.232 -6.525 -7.663 1.00 85.00 102 LEU A O 1
ATOM 772 N N . TRP A 1 103 ? -6.392 -7.817 -7.809 1.00 88.44 103 TRP A N 1
ATOM 773 C CA . TRP A 1 103 ? -5.540 -6.843 -8.484 1.00 88.44 103 TRP A CA 1
ATOM 774 C C . TRP A 1 103 ? -5.363 -7.208 -9.952 1.00 88.44 103 TRP A C 1
ATOM 776 O O . TRP A 1 103 ? -5.145 -8.372 -10.286 1.00 88.44 103 TRP A O 1
ATOM 786 N N . ARG A 1 104 ? -5.463 -6.209 -10.827 1.00 85.38 104 ARG A N 1
ATOM 787 C CA . ARG A 1 104 ? -5.234 -6.348 -12.268 1.00 85.38 104 ARG A CA 1
ATOM 788 C C . ARG A 1 104 ? -4.224 -5.308 -12.720 1.00 85.38 104 ARG A C 1
ATOM 790 O O . ARG A 1 104 ? -4.326 -4.158 -12.300 1.00 85.38 104 ARG A O 1
ATOM 797 N N . THR A 1 105 ? -3.289 -5.714 -13.567 1.00 86.56 105 THR A N 1
ATOM 798 C CA . THR A 1 105 ? -2.410 -4.782 -14.279 1.00 86.56 105 THR A CA 1
ATOM 799 C C . THR A 1 105 ? -3.245 -3.937 -15.232 1.00 86.56 105 THR A C 1
ATOM 801 O O . THR A 1 105 ? -4.198 -4.452 -15.826 1.00 86.56 105 THR A O 1
ATOM 804 N N . VAL A 1 106 ? -2.911 -2.655 -15.336 1.00 74.94 106 VAL A N 1
ATOM 805 C CA . VAL A 1 106 ? -3.560 -1.693 -16.237 1.00 74.94 106 VAL A CA 1
ATOM 806 C C . VAL A 1 106 ? -2.604 -1.299 -17.351 1.00 74.94 106 VAL A C 1
ATOM 808 O O . VAL A 1 106 ? -1.385 -1.247 -17.074 1.00 74.94 106 VAL A O 1
#

Foldseek 3Di:
DDPDDDDDDDDDDDDDDDDDDDDDPDPPLPDFEDQDPQKTWDWAQQQWIWIDNPNPPDID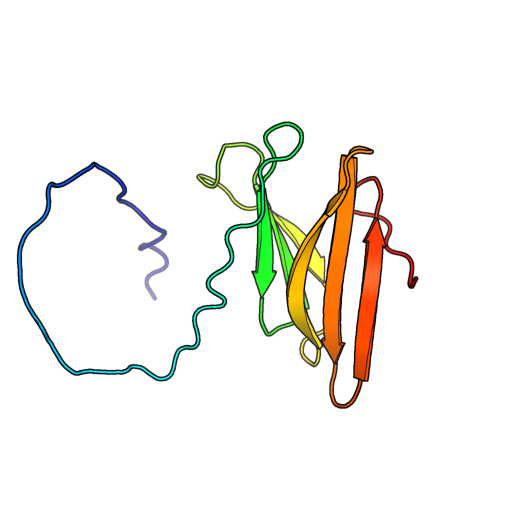TQDGPGRQKTFNDWYADPLQKIWTWIDGDPDIFIWIDNVSRDTDTD

Secondary structure (DSSP, 8-state):
------------------------S-------PPPBTTBEEEE-TTSEEEEESSSSSS-EEEEE--TTEEEEEEEE-TTS-EEEEEEETTEEEEEEESSSSS-EE-

pLDDT: mean 71.06, std 22.67, range [27.03, 93.06]

Radius of gyration: 16.19 Å; chains: 1; bounding box: 36×36×40 Å

Sequence (106 aa):
MNRRQFLTAATAVTAVGMMRLATPHLVAAKGITPVIRGKLYQGTQNGVLYESVDGGKTWQKIAYFGEHCAIVKTATNRDGGVTISLACIAHTFDLHSQDARLWRTV